Protein AF-A0A7I7MFL1-F1 (afdb_monomer)

pLDDT: mean 90.13, std 14.28, range [38.16, 98.69]

Radius of gyration: 18.2 Å; Cα contacts (8 Å, |Δi|>4): 97; chains: 1; bounding box: 45×28×50 Å

Structure (mmCIF, N/CA/C/O backbone):
data_AF-A0A7I7MFL1-F1
#
_entry.id   AF-A0A7I7MFL1-F1
#
loop_
_atom_site.group_PDB
_atom_site.id
_atom_site.type_symbol
_atom_site.label_atom_id
_atom_site.label_alt_id
_atom_site.label_comp_id
_atom_site.label_asym_id
_atom_site.label_entity_id
_atom_site.label_seq_id
_atom_site.pdbx_PDB_ins_code
_atom_site.Cartn_x
_atom_site.Cartn_y
_atom_site.Cartn_z
_atom_site.occupancy
_atom_site.B_iso_or_equiv
_atom_site.auth_seq_id
_atom_site.auth_comp_id
_atom_site.auth_asym_id
_atom_site.auth_atom_id
_atom_site.pdbx_PDB_model_num
ATOM 1 N N . MET A 1 1 ? 9.403 -17.561 -5.491 1.00 47.12 1 MET A N 1
ATOM 2 C CA . MET A 1 1 ? 10.145 -17.547 -6.767 1.00 47.12 1 MET A CA 1
ATOM 3 C C . MET A 1 1 ? 10.428 -16.087 -7.122 1.00 47.12 1 MET A C 1
ATOM 5 O O . MET A 1 1 ? 9.640 -15.478 -7.824 1.00 47.12 1 MET A O 1
ATOM 9 N N . PHE A 1 2 ? 11.471 -15.496 -6.529 1.00 55.12 2 PHE A N 1
ATOM 10 C CA . PHE A 1 2 ? 11.882 -14.095 -6.756 1.00 55.12 2 PHE A CA 1
ATOM 11 C C . PHE A 1 2 ? 13.395 -13.953 -7.004 1.00 55.12 2 PHE A C 1
ATOM 13 O O . PHE A 1 2 ? 13.851 -12.857 -7.307 1.00 55.12 2 PHE A O 1
ATOM 20 N N . GLU A 1 3 ? 14.175 -15.032 -6.879 1.00 51.44 3 GLU A N 1
ATOM 21 C CA . GLU A 1 3 ? 15.631 -14.917 -6.707 1.00 51.44 3 GLU A CA 1
ATOM 22 C C . GLU A 1 3 ? 16.417 -14.567 -7.977 1.00 51.44 3 GLU A C 1
ATOM 24 O O . GLU A 1 3 ? 17.525 -14.072 -7.856 1.00 51.44 3 GLU A O 1
ATOM 29 N N . HIS A 1 4 ? 15.838 -14.702 -9.176 1.00 57.84 4 HIS A N 1
ATOM 30 C CA . HIS A 1 4 ? 16.551 -14.425 -10.437 1.00 57.84 4 HIS A CA 1
ATOM 31 C C . HIS A 1 4 ? 15.950 -13.291 -11.282 1.00 57.84 4 HIS A C 1
ATOM 33 O O . HIS A 1 4 ? 16.277 -13.142 -12.455 1.00 57.84 4 HIS A O 1
ATOM 39 N N . THR A 1 5 ? 15.053 -12.465 -10.735 1.00 61.09 5 THR A N 1
ATOM 40 C CA . THR A 1 5 ? 14.344 -11.457 -11.552 1.00 61.09 5 THR A CA 1
ATOM 41 C C . THR A 1 5 ? 15.224 -10.259 -11.951 1.00 61.09 5 THR A C 1
ATOM 43 O O . THR A 1 5 ? 14.869 -9.528 -12.878 1.00 61.09 5 THR A O 1
ATOM 46 N N . PHE A 1 6 ? 16.368 -10.051 -11.288 1.00 68.00 6 PHE A N 1
ATOM 47 C CA . PHE A 1 6 ? 17.135 -8.798 -11.366 1.00 68.00 6 PHE A CA 1
ATOM 48 C C . PHE A 1 6 ? 18.641 -8.966 -11.613 1.00 68.00 6 PHE A C 1
ATOM 50 O O . PHE A 1 6 ? 19.390 -8.022 -11.379 1.00 68.00 6 PHE A O 1
ATOM 57 N N . GLU A 1 7 ? 19.104 -10.126 -12.079 1.00 78.50 7 GLU A N 1
ATOM 58 C CA . GLU A 1 7 ? 20.488 -10.235 -12.556 1.00 78.50 7 GLU A CA 1
ATOM 59 C C . GLU A 1 7 ? 20.662 -9.370 -13.815 1.00 78.50 7 GLU A C 1
ATOM 61 O O . GLU A 1 7 ? 19.886 -9.480 -14.767 1.00 78.50 7 GLU A O 1
ATOM 66 N N . ILE A 1 8 ? 21.646 -8.467 -13.788 1.00 84.75 8 ILE A N 1
ATOM 67 C CA . ILE A 1 8 ? 22.005 -7.591 -14.907 1.00 84.75 8 ILE A CA 1
ATOM 68 C C . ILE A 1 8 ? 23.458 -7.897 -15.265 1.00 84.75 8 ILE A C 1
ATOM 70 O O . ILE A 1 8 ? 24.356 -7.653 -14.458 1.00 84.75 8 ILE A O 1
ATOM 74 N N . ASP A 1 9 ? 23.679 -8.445 -16.458 1.00 82.88 9 ASP A N 1
ATOM 75 C CA . ASP A 1 9 ? 25.019 -8.681 -16.999 1.00 82.88 9 ASP A CA 1
ATOM 76 C C . ASP A 1 9 ? 25.632 -7.355 -17.481 1.00 82.88 9 ASP A C 1
ATOM 78 O O . ASP A 1 9 ? 24.943 -6.512 -18.050 1.00 82.88 9 ASP A O 1
ATOM 82 N N . ALA A 1 10 ? 26.935 -7.163 -17.285 1.00 81.81 10 ALA A N 1
ATOM 83 C CA . ALA A 1 10 ? 27.664 -6.011 -17.804 1.00 81.81 10 ALA A CA 1
ATOM 84 C C . ALA A 1 10 ? 27.748 -5.991 -19.343 1.00 81.81 10 ALA A C 1
ATOM 86 O O . ALA A 1 10 ? 28.107 -4.962 -19.914 1.00 81.81 10 ALA A O 1
ATOM 87 N N . THR A 1 11 ? 27.433 -7.101 -20.022 1.00 89.06 11 THR A N 1
ATOM 88 C CA . THR A 1 11 ? 27.430 -7.179 -21.490 1.00 89.06 11 THR A CA 1
ATOM 89 C C . THR A 1 11 ? 26.094 -6.810 -22.139 1.00 89.06 11 THR A C 1
ATOM 91 O O . THR A 1 11 ? 26.020 -6.813 -23.369 1.00 89.06 11 THR A O 1
ATOM 94 N N . VAL A 1 12 ? 25.033 -6.533 -21.368 1.00 89.62 12 VAL A N 1
ATOM 95 C CA . VAL A 1 12 ? 23.727 -6.171 -21.945 1.00 89.62 12 VAL A CA 1
ATOM 96 C C . VAL A 1 12 ? 23.768 -4.790 -22.604 1.00 89.62 12 VAL A C 1
ATOM 98 O O . VAL A 1 12 ? 24.472 -3.877 -22.170 1.00 89.62 12 VAL A O 1
ATOM 101 N N . SER A 1 13 ? 22.994 -4.628 -23.670 1.00 92.19 13 SER A N 1
ATOM 102 C CA . SER A 1 13 ? 22.884 -3.377 -24.416 1.00 92.19 13 SER A CA 1
ATOM 103 C C . SER A 1 13 ? 22.099 -2.299 -23.658 1.00 92.19 13 SER A C 1
ATOM 105 O O . SER A 1 13 ? 21.306 -2.578 -22.758 1.00 92.19 13 SER A O 1
ATOM 107 N N . GLU A 1 14 ? 22.251 -1.039 -24.075 1.00 93.50 14 GLU A N 1
ATOM 108 C CA . GLU A 1 14 ? 21.475 0.085 -23.531 1.00 93.50 14 GLU A CA 1
ATOM 109 C C . GLU A 1 14 ? 19.955 -0.118 -23.680 1.00 93.50 14 GLU A C 1
ATOM 111 O O . GLU A 1 14 ? 19.187 0.201 -22.769 1.00 93.50 14 GLU A O 1
ATOM 116 N N . ALA A 1 15 ? 19.514 -0.701 -24.801 1.00 90.44 15 ALA A N 1
ATOM 117 C CA . ALA A 1 15 ? 18.107 -1.021 -25.032 1.00 90.44 15 ALA A CA 1
ATOM 118 C C . ALA A 1 15 ? 17.587 -2.051 -24.015 1.00 90.44 15 ALA A C 1
ATOM 120 O O . ALA A 1 15 ? 16.518 -1.863 -23.435 1.00 90.44 15 ALA A O 1
ATOM 121 N N . GLU A 1 16 ? 18.371 -3.090 -23.730 1.00 88.94 16 GLU A N 1
ATOM 122 C CA . GLU A 1 16 ? 18.016 -4.098 -22.727 1.00 88.94 16 GLU A CA 1
ATOM 123 C C . GLU A 1 16 ? 17.996 -3.509 -21.308 1.00 88.94 16 GLU A C 1
ATOM 125 O O . GLU A 1 16 ? 17.083 -3.803 -20.533 1.00 88.94 16 GLU A O 1
ATOM 130 N N . LEU A 1 17 ? 18.933 -2.614 -20.964 1.00 90.50 17 LEU A N 1
ATOM 131 C CA . LEU A 1 17 ? 18.904 -1.893 -19.683 1.00 90.50 17 LEU A CA 1
ATOM 132 C C . LEU A 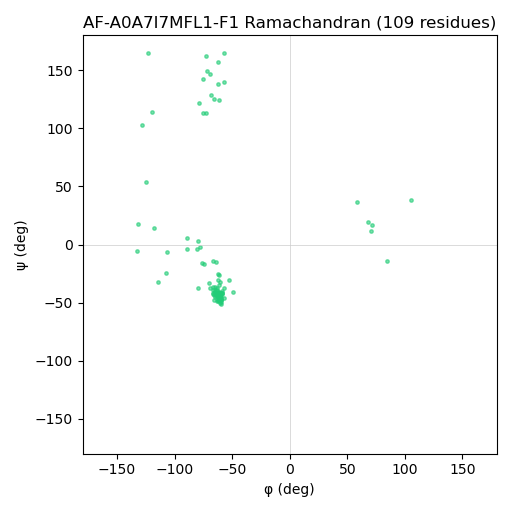1 17 ? 17.631 -1.053 -19.533 1.00 90.50 17 LEU A C 1
ATOM 134 O O . LEU A 1 17 ? 17.015 -1.045 -18.461 1.00 90.50 17 LEU A O 1
ATOM 138 N N . ARG A 1 18 ? 17.195 -0.376 -20.603 1.00 91.25 18 ARG A N 1
ATOM 139 C CA . ARG A 1 18 ? 15.935 0.379 -20.612 1.00 91.25 18 ARG A CA 1
ATOM 140 C C . ARG A 1 18 ? 14.734 -0.532 -20.353 1.00 91.25 18 ARG A C 1
ATOM 142 O O . ARG A 1 18 ? 13.862 -0.170 -19.559 1.00 91.25 18 ARG A O 1
ATOM 149 N N . ASP A 1 19 ? 14.701 -1.714 -20.960 1.00 88.19 19 ASP A N 1
ATOM 150 C CA . ASP A 1 19 ? 13.630 -2.691 -20.748 1.00 88.19 19 ASP A CA 1
ATOM 151 C C . ASP A 1 19 ? 13.604 -3.228 -19.311 1.00 88.19 19 ASP A C 1
ATOM 153 O O . ASP A 1 19 ? 12.524 -3.400 -18.728 1.00 88.19 19 ASP A O 1
ATOM 157 N N . VAL A 1 20 ? 14.776 -3.425 -18.698 1.00 89.62 20 VAL A N 1
ATOM 158 C CA . VAL A 1 20 ? 14.890 -3.785 -17.277 1.00 89.62 20 VAL A CA 1
ATOM 159 C C . VAL A 1 20 ? 14.305 -2.687 -16.390 1.00 89.62 20 VAL A C 1
ATOM 161 O O . VAL A 1 20 ? 13.482 -2.994 -15.524 1.00 89.62 20 VAL A O 1
ATOM 164 N N . VAL A 1 21 ? 14.655 -1.417 -16.622 1.00 90.69 21 VAL A N 1
ATOM 165 C CA . VAL A 1 21 ? 14.093 -0.281 -15.869 1.00 90.69 21 VAL A CA 1
ATOM 166 C C . VAL A 1 21 ? 12.575 -0.224 -16.031 1.00 90.69 21 VAL A C 1
ATOM 168 O O . VAL A 1 21 ? 11.854 -0.173 -15.034 1.00 90.69 21 VAL A O 1
ATOM 171 N N . ALA A 1 22 ? 12.066 -0.324 -17.262 1.00 90.00 22 ALA A N 1
ATOM 172 C CA . ALA A 1 22 ? 10.630 -0.327 -17.520 1.00 90.00 22 ALA A CA 1
ATOM 173 C C . ALA A 1 22 ? 9.918 -1.477 -16.788 1.00 90.00 22 ALA A C 1
ATOM 175 O O . ALA A 1 22 ? 8.842 -1.284 -16.223 1.00 90.00 22 ALA A O 1
ATOM 176 N N . ARG A 1 23 ? 10.519 -2.674 -16.741 1.00 89.62 23 ARG A N 1
ATOM 177 C CA . ARG A 1 23 ? 9.988 -3.812 -15.976 1.00 89.62 23 ARG A CA 1
ATOM 178 C C . ARG A 1 23 ? 9.965 -3.538 -14.472 1.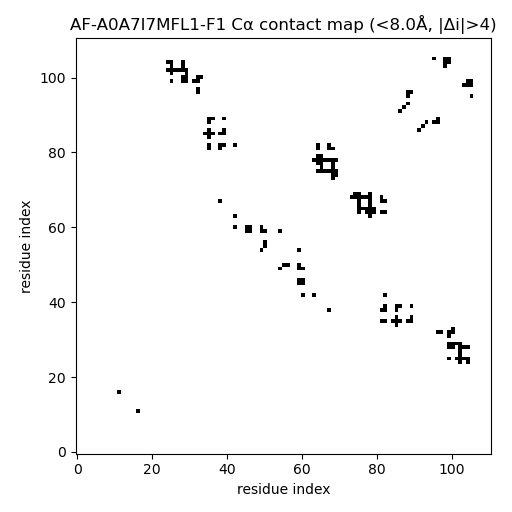00 89.62 23 ARG A C 1
ATOM 180 O O . ARG A 1 23 ? 8.964 -3.855 -13.831 1.00 89.62 23 ARG A O 1
ATOM 187 N N . CYS A 1 24 ? 11.018 -2.942 -13.915 1.00 90.94 24 CYS A N 1
ATOM 188 C CA . CYS A 1 24 ? 11.053 -2.537 -12.509 1.00 90.94 24 CYS A CA 1
ATOM 189 C C . CYS A 1 24 ? 9.931 -1.546 -12.177 1.00 90.94 24 CYS A C 1
ATOM 191 O O . CYS A 1 24 ? 9.268 -1.707 -11.155 1.00 90.94 24 CYS A O 1
ATOM 193 N N . GLU A 1 25 ? 9.662 -0.575 -13.048 1.00 93.88 25 GLU A N 1
ATOM 194 C CA . GLU A 1 25 ? 8.570 0.384 -12.845 1.00 93.88 25 GLU A CA 1
ATOM 195 C C . GLU A 1 25 ? 7.185 -0.281 -12.871 1.00 93.88 25 GLU A C 1
ATOM 197 O O . GLU A 1 25 ? 6.356 -0.014 -11.998 1.00 93.88 25 GLU A O 1
ATOM 202 N N . ARG A 1 26 ? 6.948 -1.240 -13.778 1.00 92.69 26 ARG A N 1
ATOM 203 C CA . ARG A 1 26 ? 5.706 -2.039 -13.759 1.00 92.69 26 ARG A CA 1
ATOM 204 C C . ARG A 1 26 ? 5.551 -2.819 -12.453 1.00 92.69 26 ARG A C 1
ATOM 206 O O . ARG A 1 26 ? 4.470 -2.846 -11.871 1.00 92.69 26 ARG A O 1
ATOM 213 N N . LEU A 1 27 ? 6.634 -3.428 -11.963 1.00 93.12 27 LEU A N 1
ATOM 214 C CA . LEU A 1 27 ? 6.624 -4.156 -10.692 1.00 93.12 27 LEU A CA 1
ATOM 215 C C . LEU A 1 27 ? 6.362 -3.229 -9.499 1.00 93.12 27 LEU A C 1
ATOM 217 O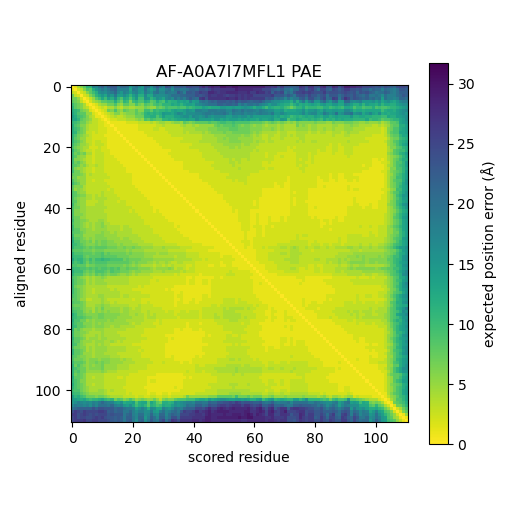 O . LEU A 1 27 ? 5.606 -3.604 -8.603 1.00 93.12 27 LEU A O 1
ATOM 221 N N . LYS A 1 28 ? 6.925 -2.014 -9.497 1.00 92.94 28 LYS A N 1
ATOM 222 C CA . LYS A 1 28 ? 6.627 -0.993 -8.482 1.00 92.94 28 LYS A CA 1
ATOM 223 C C . LYS A 1 28 ? 5.147 -0.617 -8.488 1.00 92.94 28 LYS A C 1
ATOM 225 O O . LYS A 1 28 ? 4.544 -0.578 -7.418 1.00 92.94 28 LYS A O 1
ATOM 230 N N . ALA A 1 29 ? 4.554 -0.392 -9.662 1.00 94.62 29 ALA A N 1
ATOM 231 C CA . ALA A 1 29 ? 3.132 -0.075 -9.788 1.00 94.62 29 ALA A CA 1
ATOM 232 C C . ALA A 1 29 ? 2.244 -1.198 -9.221 1.00 94.62 29 ALA A C 1
ATOM 234 O O . ALA A 1 29 ? 1.384 -0.946 -8.372 1.00 94.62 29 ALA A O 1
ATOM 235 N N . ILE A 1 30 ? 2.524 -2.451 -9.593 1.00 96.00 30 ILE A N 1
ATOM 236 C CA . ILE A 1 30 ? 1.793 -3.626 -9.095 1.00 96.00 30 ILE A CA 1
ATOM 237 C C . ILE A 1 30 ? 1.936 -3.756 -7.572 1.00 96.00 30 ILE A C 1
ATOM 239 O O . ILE A 1 30 ? 0.948 -3.974 -6.864 1.00 96.00 30 ILE A O 1
ATOM 243 N N . ALA A 1 31 ? 3.153 -3.591 -7.048 1.00 95.69 31 ALA A N 1
ATOM 244 C CA . ALA A 1 31 ? 3.416 -3.635 -5.614 1.00 95.69 31 ALA A CA 1
ATOM 245 C C . ALA A 1 31 ? 2.678 -2.514 -4.862 1.00 95.69 31 ALA A C 1
ATOM 247 O O . ALA A 1 31 ? 2.075 -2.777 -3.820 1.00 95.69 31 ALA A O 1
ATOM 248 N N . ALA A 1 32 ? 2.653 -1.293 -5.403 1.00 95.62 32 ALA A N 1
ATOM 249 C CA . ALA A 1 32 ? 1.913 -0.173 -4.830 1.00 95.62 32 ALA A CA 1
ATOM 250 C C . ALA A 1 32 ? 0.399 -0.449 -4.786 1.00 95.62 32 ALA A C 1
ATOM 252 O O . ALA A 1 32 ? -0.243 -0.194 -3.765 1.00 95.62 32 ALA A O 1
ATOM 253 N N . ALA A 1 33 ? -0.165 -1.042 -5.844 1.00 96.81 33 ALA A N 1
ATOM 254 C CA . ALA A 1 33 ? -1.568 -1.454 -5.880 1.00 96.81 33 ALA A CA 1
ATOM 255 C C . ALA A 1 33 ? -1.889 -2.493 -4.791 1.00 96.81 33 ALA A C 1
ATOM 257 O O . ALA A 1 33 ? -2.870 -2.364 -4.053 1.00 96.81 3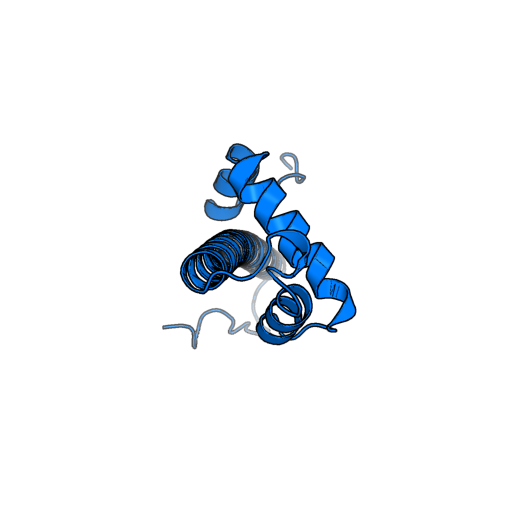3 ALA A O 1
ATOM 258 N N . ALA A 1 34 ? -1.031 -3.508 -4.648 1.00 97.81 34 ALA A N 1
ATOM 259 C CA . ALA A 1 34 ? -1.176 -4.528 -3.615 1.00 97.81 34 ALA A CA 1
ATOM 260 C C . ALA A 1 34 ? -1.078 -3.929 -2.200 1.00 97.81 34 ALA A C 1
ATOM 262 O O . ALA A 1 34 ? -1.904 -4.246 -1.341 1.00 97.81 34 ALA A O 1
ATOM 263 N N . GLN A 1 35 ? -0.124 -3.020 -1.969 1.00 98.19 35 GLN A N 1
ATOM 264 C CA . GLN A 1 35 ? 0.021 -2.295 -0.704 1.00 98.19 35 GLN A CA 1
ATOM 265 C C . GLN A 1 35 ? -1.222 -1.460 -0.377 1.00 98.19 35 GLN A C 1
ATOM 267 O O . GLN A 1 35 ? -1.681 -1.486 0.766 1.00 98.19 35 GLN A O 1
ATOM 272 N N . ALA A 1 36 ? -1.798 -0.761 -1.360 1.00 98.31 36 ALA A N 1
ATOM 273 C CA . ALA A 1 36 ? -3.031 0.004 -1.187 1.00 98.31 36 ALA A CA 1
ATOM 274 C C . ALA A 1 36 ? -4.202 -0.894 -0.753 1.00 98.31 36 ALA A C 1
ATOM 276 O O . ALA A 1 36 ? -4.822 -0.640 0.282 1.00 98.31 36 ALA A O 1
ATOM 277 N N . ARG A 1 37 ? -4.454 -2.003 -1.467 1.00 98.38 37 ARG A N 1
ATOM 278 C CA . ARG A 1 37 ? -5.515 -2.961 -1.101 1.00 98.38 37 ARG A CA 1
ATOM 279 C C . ARG A 1 37 ? -5.315 -3.555 0.289 1.00 98.38 37 ARG A C 1
ATOM 281 O O . ARG A 1 37 ? -6.254 -3.585 1.084 1.00 98.38 37 ARG A O 1
ATOM 288 N N . ALA A 1 38 ? -4.100 -4.008 0.595 1.00 98.62 38 ALA A N 1
ATOM 289 C CA . ALA A 1 38 ? -3.781 -4.587 1.896 1.00 98.62 38 ALA A CA 1
ATOM 290 C C . ALA A 1 38 ? -3.987 -3.573 3.033 1.00 98.62 38 ALA A C 1
ATOM 292 O O . ALA A 1 38 ? -4.557 -3.914 4.068 1.00 98.62 38 ALA A O 1
ATOM 293 N N . THR A 1 39 ? -3.583 -2.320 2.817 1.00 98.69 39 THR A N 1
ATOM 294 C CA . THR A 1 39 ? -3.719 -1.234 3.794 1.00 98.69 39 THR A CA 1
ATOM 295 C C . THR A 1 39 ? -5.186 -0.888 4.056 1.00 98.69 39 THR A C 1
ATOM 297 O O . THR A 1 39 ? -5.599 -0.834 5.216 1.00 98.69 39 THR A O 1
ATOM 300 N N . ALA A 1 40 ? -5.996 -0.722 3.005 1.00 98.44 40 ALA A N 1
ATOM 301 C CA . ALA A 1 40 ? -7.430 -0.453 3.138 1.00 98.44 40 ALA A CA 1
ATOM 302 C C . ALA A 1 40 ? -8.157 -1.607 3.852 1.00 98.44 40 ALA A C 1
ATOM 304 O O . ALA A 1 40 ? -8.943 -1.385 4.777 1.00 98.44 40 ALA A O 1
ATOM 305 N N . LEU A 1 41 ? -7.837 -2.858 3.495 1.00 98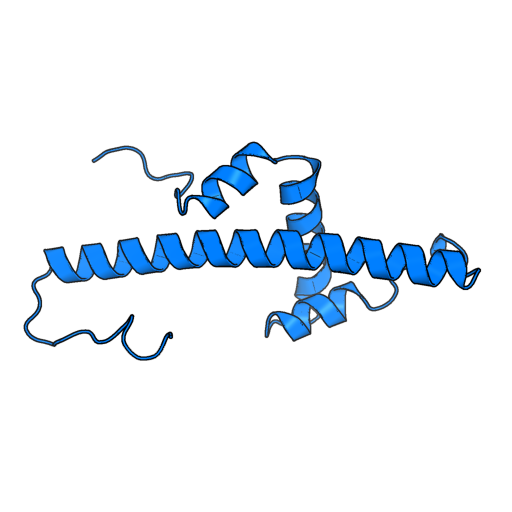.56 41 LEU A N 1
ATOM 306 C CA . LEU A 1 41 ? -8.403 -4.036 4.153 1.00 98.56 41 LEU A CA 1
ATOM 307 C C . LEU A 1 41 ? -7.996 -4.122 5.630 1.00 98.56 41 LEU A C 1
ATOM 309 O O . LEU A 1 41 ? -8.831 -4.433 6.482 1.00 98.56 41 LEU A O 1
ATOM 313 N N . TRP A 1 42 ? -6.733 -3.842 5.956 1.00 98.50 42 TRP A N 1
ATOM 314 C CA . TRP A 1 42 ? -6.266 -3.816 7.341 1.00 98.50 42 TRP A CA 1
ATOM 315 C C . TRP A 1 42 ? -7.007 -2.749 8.153 1.00 98.50 42 TRP A C 1
ATOM 317 O O . TRP A 1 42 ? -7.512 -3.051 9.238 1.00 98.50 42 TRP A O 1
ATOM 327 N N . ALA A 1 43 ? -7.168 -1.543 7.607 1.00 98.25 43 ALA A N 1
ATOM 328 C CA . ALA A 1 43 ? -7.924 -0.478 8.254 1.00 98.25 43 ALA A CA 1
ATOM 329 C C . ALA A 1 43 ? -9.391 -0.857 8.493 1.00 98.25 43 ALA A C 1
ATOM 331 O O . ALA A 1 43 ? -9.902 -0.669 9.602 1.00 98.25 43 ALA A O 1
ATOM 332 N N . ALA A 1 44 ? -10.047 -1.472 7.505 1.00 97.88 44 ALA A N 1
ATOM 333 C CA . ALA A 1 44 ? -11.410 -1.975 7.647 1.00 97.88 44 ALA A CA 1
ATOM 334 C C . ALA A 1 44 ? -11.517 -3.043 8.750 1.00 97.88 44 ALA A C 1
ATOM 336 O O . ALA A 1 44 ? -12.400 -2.960 9.608 1.00 97.88 44 ALA A O 1
ATOM 337 N N . LYS A 1 45 ? -10.582 -4.004 8.789 1.00 98.44 45 LYS A N 1
ATOM 338 C CA . LYS A 1 45 ? -10.538 -5.047 9.828 1.00 98.44 45 LYS A CA 1
ATOM 339 C C . LYS A 1 45 ? -10.301 -4.474 11.223 1.00 98.44 45 LYS A C 1
ATOM 341 O O . LYS A 1 45 ? -10.993 -4.876 12.156 1.00 98.44 45 LYS A O 1
ATOM 346 N N . ARG A 1 46 ? -9.368 -3.525 11.376 1.00 98.19 46 ARG A N 1
ATOM 347 C CA . ARG A 1 46 ? -9.117 -2.841 12.658 1.00 98.19 46 ARG A CA 1
ATOM 348 C C . ARG A 1 46 ? -10.382 -2.131 13.127 1.00 98.19 46 ARG A C 1
ATOM 350 O O . ARG A 1 46 ? -10.814 -2.357 14.251 1.00 98.19 46 ARG A O 1
ATOM 357 N N . ARG A 1 47 ? -11.023 -1.357 12.249 1.00 97.62 47 ARG A N 1
ATOM 358 C CA . ARG A 1 47 ? -12.251 -0.628 12.584 1.00 97.62 47 ARG A CA 1
ATOM 359 C C . ARG A 1 47 ? -13.391 -1.559 12.996 1.00 97.62 47 ARG A C 1
ATOM 361 O O . ARG A 1 47 ? -14.088 -1.243 13.955 1.00 97.62 47 ARG A O 1
ATOM 368 N N . ALA A 1 48 ? -13.569 -2.686 12.304 1.00 98.06 48 ALA A N 1
ATOM 369 C CA . ALA A 1 48 ? -14.583 -3.684 12.644 1.00 98.06 48 ALA A CA 1
ATOM 370 C C . ALA A 1 48 ? -14.301 -4.366 13.994 1.00 98.06 48 ALA A C 1
ATOM 372 O O . ALA A 1 48 ? -15.206 -4.510 14.810 1.00 98.06 48 ALA A O 1
ATOM 373 N N . ALA A 1 49 ? -13.044 -4.733 14.264 1.00 98.25 49 ALA A N 1
ATOM 374 C CA . ALA A 1 49 ? -12.655 -5.340 15.536 1.00 98.25 49 ALA A CA 1
ATOM 375 C C . ALA A 1 49 ? -12.854 -4.381 16.723 1.00 98.25 49 ALA A C 1
ATOM 377 O O . ALA A 1 49 ? -13.366 -4.773 17.767 1.00 98.25 49 ALA A O 1
ATOM 378 N N . GLU A 1 50 ? -12.489 -3.110 16.560 1.00 98.38 50 GLU A N 1
ATOM 379 C CA . GLU A 1 50 ? -12.670 -2.091 17.596 1.00 98.38 50 GLU A CA 1
ATOM 380 C C . GLU A 1 50 ? -14.150 -1.738 17.814 1.00 98.38 50 GLU A C 1
ATOM 382 O O . GLU A 1 50 ? -14.552 -1.449 18.940 1.00 98.38 50 GLU A O 1
ATOM 387 N N . ASP A 1 51 ? -14.971 -1.782 16.760 1.00 98.25 51 ASP A N 1
ATOM 388 C CA . ASP A 1 51 ? -16.427 -1.650 16.865 1.00 98.25 51 ASP A CA 1
ATOM 389 C C . ASP A 1 51 ? -17.042 -2.798 17.667 1.00 98.25 51 ASP A C 1
ATOM 391 O O . ASP A 1 51 ? -17.757 -2.548 18.635 1.00 98.25 51 ASP A O 1
ATOM 395 N N . ALA A 1 52 ? -16.674 -4.040 17.341 1.00 98.31 52 ALA A N 1
ATOM 396 C CA . ALA A 1 52 ? -17.106 -5.228 18.074 1.00 98.31 52 ALA A CA 1
ATOM 397 C C . ALA A 1 52 ? -16.657 -5.213 19.547 1.00 98.31 52 ALA A C 1
ATOM 399 O O . ALA A 1 52 ? -17.369 -5.700 20.421 1.00 98.31 52 ALA A O 1
ATOM 400 N N . ALA A 1 53 ? -15.503 -4.608 19.838 1.00 97.94 53 ALA A N 1
ATOM 401 C CA . ALA A 1 53 ? -15.002 -4.405 21.196 1.00 97.94 53 ALA A CA 1
ATOM 402 C C . ALA A 1 53 ? -15.652 -3.212 21.933 1.00 97.94 53 ALA A C 1
ATOM 404 O O . ALA A 1 53 ? -15.249 -2.888 23.050 1.00 97.94 53 ALA A O 1
ATOM 405 N N . GLY A 1 54 ? -16.621 -2.518 21.324 1.00 98.00 54 GLY A N 1
ATOM 406 C CA . GLY A 1 54 ? -17.315 -1.380 21.934 1.00 98.00 54 GLY A CA 1
ATOM 407 C C . GLY A 1 54 ? -16.461 -0.114 22.062 1.00 98.00 54 GLY A C 1
ATOM 408 O O . GLY A 1 54 ? -16.807 0.802 22.811 1.00 98.00 54 GLY A O 1
ATOM 409 N N . ILE A 1 55 ? -15.339 -0.019 21.340 1.00 98.06 55 ILE A N 1
ATOM 410 C CA . ILE A 1 55 ? -14.480 1.167 21.377 1.00 98.06 55 ILE A CA 1
ATOM 411 C C . ILE A 1 55 ? -15.237 2.334 20.726 1.00 98.06 55 ILE A C 1
ATOM 413 O O . ILE A 1 55 ? -15.713 2.195 19.595 1.00 98.06 55 ILE A O 1
ATOM 417 N N . PRO A 1 56 ? -15.340 3.510 21.378 1.00 97.25 56 PRO A N 1
ATOM 418 C CA . PRO A 1 56 ? -16.014 4.669 20.797 1.00 97.25 56 PRO A CA 1
ATOM 419 C C . PRO A 1 56 ? -15.403 5.069 19.454 1.00 97.25 56 PRO A C 1
ATOM 421 O O . PRO A 1 56 ? -14.180 5.119 19.340 1.00 97.25 56 PRO A O 1
ATOM 424 N N . ALA A 1 57 ? -16.231 5.448 18.474 1.00 94.06 57 ALA A N 1
ATOM 425 C CA . ALA A 1 57 ? -15.784 5.786 17.116 1.00 94.06 57 ALA A CA 1
ATOM 426 C C . ALA A 1 57 ? -14.598 6.772 17.082 1.00 94.06 57 ALA A C 1
ATOM 428 O O . 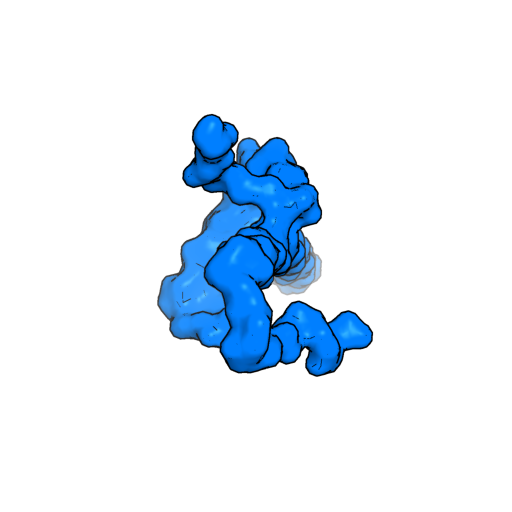ALA A 1 57 ? -13.637 6.550 16.354 1.00 94.06 57 ALA A O 1
ATOM 429 N N . ARG A 1 58 ? -14.604 7.797 17.950 1.00 94.81 58 ARG A N 1
ATOM 430 C CA . ARG A 1 58 ? -13.521 8.796 18.081 1.00 94.81 58 ARG A CA 1
ATOM 431 C C . ARG A 1 58 ? -12.161 8.245 18.543 1.00 94.81 58 ARG A C 1
ATOM 433 O O . ARG A 1 58 ? -11.177 8.972 18.509 1.00 94.81 58 ARG A O 1
ATOM 440 N N . LYS A 1 59 ? -12.113 7.018 19.071 1.00 94.62 59 LYS A N 1
ATOM 441 C CA . LYS A 1 59 ? -10.896 6.356 19.575 1.00 94.62 59 LYS A CA 1
ATOM 442 C C . LYS A 1 59 ? -10.392 5.242 18.649 1.00 94.62 59 LYS A C 1
ATOM 444 O O . LYS A 1 59 ? -9.336 4.682 18.929 1.00 94.62 59 LYS A O 1
ATOM 449 N N . ARG A 1 60 ? -11.140 4.910 17.593 1.00 95.62 60 ARG A N 1
ATOM 450 C CA . ARG A 1 60 ? -10.811 3.828 16.657 1.00 95.62 60 ARG A CA 1
ATOM 451 C C . ARG A 1 60 ? -9.629 4.195 15.767 1.00 95.62 60 ARG A C 1
ATOM 453 O O . ARG A 1 60 ? -9.428 5.365 15.454 1.00 95.62 60 ARG A O 1
ATOM 460 N N . GLY A 1 61 ? -8.851 3.194 15.369 1.00 93.69 61 GLY A N 1
ATOM 461 C CA . GLY A 1 61 ? -7.709 3.331 14.469 1.00 93.69 61 GLY A CA 1
ATOM 462 C C . GLY A 1 61 ? -6.507 4.043 15.088 1.00 93.69 61 GLY A C 1
ATOM 463 O O . GLY A 1 61 ? -5.572 4.400 14.370 1.00 93.69 61 GLY A O 1
ATOM 464 N N . ARG A 1 62 ? -6.492 4.267 16.409 1.00 94.81 62 ARG A N 1
ATOM 465 C CA . ARG A 1 62 ? -5.370 4.935 17.076 1.00 94.81 62 ARG A CA 1
ATOM 466 C C . ARG A 1 62 ? -4.094 4.106 16.899 1.00 94.81 62 ARG A C 1
ATOM 468 O O . ARG A 1 62 ? -4.065 2.938 17.261 1.00 94.81 62 ARG A O 1
ATOM 475 N N . GLY A 1 63 ? -3.046 4.728 16.359 1.00 96.44 63 GLY A N 1
ATOM 476 C CA . GLY A 1 63 ? -1.747 4.086 16.111 1.00 96.44 63 GLY A CA 1
ATOM 477 C C . GLY A 1 63 ? -1.649 3.311 14.793 1.00 96.44 63 GLY A C 1
ATOM 478 O O . GLY A 1 63 ? -0.538 3.068 14.331 1.00 96.44 63 GLY A O 1
ATOM 479 N N . LE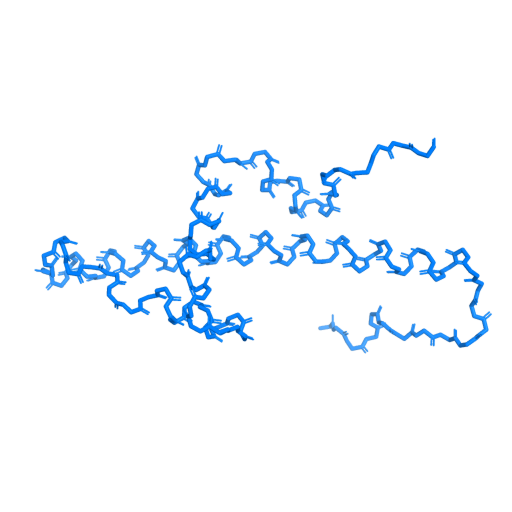U A 1 64 ? -2.776 3.021 14.131 1.00 97.88 64 LEU A N 1
ATOM 480 C CA . LEU A 1 64 ? -2.799 2.212 12.911 1.00 97.88 64 LEU A CA 1
ATOM 481 C C . LEU A 1 64 ? -1.946 2.817 11.786 1.00 97.88 64 LEU A C 1
ATOM 483 O O . LEU A 1 64 ? -1.226 2.094 11.110 1.00 97.88 64 LEU A O 1
ATOM 487 N N . ALA A 1 65 ? -1.994 4.138 11.597 1.00 97.25 65 ALA A N 1
ATOM 488 C CA . ALA A 1 65 ? -1.186 4.818 10.585 1.00 97.25 65 ALA A CA 1
ATOM 489 C C . ALA A 1 65 ? 0.319 4.550 10.780 1.00 97.25 65 ALA A C 1
ATOM 491 O O . ALA A 1 65 ? 1.015 4.190 9.832 1.00 97.25 65 ALA A O 1
ATOM 492 N N . SER A 1 66 ? 0.815 4.649 12.015 1.00 98.12 66 SER A N 1
ATOM 493 C CA . SER A 1 66 ? 2.215 4.356 12.333 1.00 98.12 66 SER A CA 1
ATOM 494 C C . SER A 1 66 ? 2.559 2.882 12.102 1.00 98.12 66 SER A C 1
ATOM 496 O O . SER A 1 66 ? 3.618 2.589 11.556 1.00 98.12 66 SER A O 1
ATOM 498 N N . GLU A 1 67 ? 1.663 1.957 12.469 1.00 98.44 67 GLU A N 1
ATOM 499 C CA . GLU A 1 67 ? 1.827 0.522 12.187 1.00 98.44 67 GLU A CA 1
ATOM 500 C C . GLU A 1 67 ? 1.936 0.256 10.671 1.00 98.44 67 GLU A C 1
ATOM 502 O O . GLU A 1 67 ? 2.803 -0.506 10.242 1.00 98.44 67 GLU A O 1
ATOM 507 N N . ILE A 1 68 ? 1.114 0.927 9.853 1.00 98.44 68 ILE A N 1
ATOM 508 C CA . ILE A 1 68 ? 1.154 0.842 8.384 1.00 98.44 68 ILE A CA 1
ATOM 509 C C . ILE A 1 68 ? 2.496 1.334 7.836 1.00 98.44 68 ILE A C 1
ATOM 511 O O . ILE A 1 68 ? 3.089 0.660 6.996 1.00 98.44 68 ILE A O 1
ATOM 515 N N . ALA A 1 69 ? 2.989 2.490 8.291 1.00 97.88 69 ALA A N 1
ATOM 516 C CA . ALA A 1 69 ? 4.283 3.011 7.844 1.00 97.88 69 ALA A CA 1
ATOM 517 C C . ALA A 1 69 ? 5.435 2.056 8.174 1.00 97.88 69 ALA A C 1
ATOM 519 O O . ALA A 1 69 ? 6.245 1.748 7.302 1.00 97.88 69 ALA A O 1
ATOM 520 N N . LEU A 1 70 ? 5.458 1.517 9.396 1.00 98.25 70 LEU A N 1
ATOM 521 C CA . LEU A 1 70 ? 6.476 0.552 9.812 1.00 98.25 70 LEU A CA 1
ATOM 522 C C . LEU A 1 70 ? 6.421 -0.736 8.980 1.00 98.25 70 LEU A C 1
ATOM 524 O O . LEU A 1 70 ? 7.461 -1.225 8.547 1.00 98.25 70 LEU A O 1
ATOM 528 N N . ALA A 1 71 ? 5.223 -1.252 8.685 1.00 97.81 71 ALA A N 1
ATOM 529 C CA . ALA A 1 71 ? 5.054 -2.413 7.807 1.00 97.81 71 ALA A CA 1
ATOM 530 C C . ALA A 1 71 ? 5.547 -2.153 6.370 1.00 97.81 71 ALA A C 1
ATOM 532 O O . ALA A 1 71 ? 5.923 -3.086 5.663 1.00 97.81 71 ALA A O 1
ATOM 533 N N . ARG A 1 72 ? 5.565 -0.886 5.940 1.00 96.88 72 ARG A N 1
ATOM 534 C CA . ARG A 1 72 ? 6.112 -0.440 4.652 1.00 96.88 72 ARG A CA 1
ATOM 535 C C . ARG A 1 72 ? 7.600 -0.082 4.705 1.00 96.88 72 ARG A C 1
ATOM 537 O O . ARG A 1 72 ? 8.122 0.374 3.692 1.00 96.88 72 ARG A O 1
ATOM 544 N N . LEU A 1 73 ? 8.270 -0.318 5.838 1.00 97.62 73 LEU A N 1
ATOM 545 C CA . LEU A 1 73 ? 9.671 0.043 6.081 1.00 97.62 73 LEU A CA 1
ATOM 546 C C . LEU A 1 73 ? 9.934 1.551 5.923 1.00 97.62 73 LEU A C 1
ATOM 548 O O . LEU A 1 73 ? 10.982 1.960 5.431 1.00 97.62 73 LEU A O 1
ATOM 552 N N . ASP A 1 74 ? 8.970 2.373 6.336 1.00 97.38 74 ASP A N 1
ATOM 553 C CA . ASP A 1 74 ? 9.002 3.827 6.199 1.00 97.38 74 ASP A CA 1
ATOM 554 C C . ASP A 1 74 ? 8.850 4.524 7.565 1.00 97.38 74 ASP A C 1
ATOM 556 O O . ASP A 1 74 ? 8.454 3.920 8.569 1.00 97.38 74 ASP A O 1
ATOM 560 N N . ALA A 1 75 ? 9.170 5.816 7.622 1.00 96.50 75 ALA A N 1
ATOM 561 C CA . ALA A 1 75 ? 9.069 6.613 8.835 1.00 96.50 75 ALA A CA 1
ATOM 562 C C . ALA A 1 75 ? 7.606 6.693 9.326 1.00 96.50 75 ALA A C 1
ATOM 564 O O . ALA A 1 75 ? 6.708 6.953 8.521 1.00 96.50 75 ALA A O 1
ATOM 565 N N . PRO A 1 76 ? 7.334 6.576 10.645 1.00 94.62 76 PRO A N 1
ATOM 566 C CA . PRO A 1 76 ? 5.969 6.578 11.188 1.00 94.62 76 PRO A CA 1
ATOM 56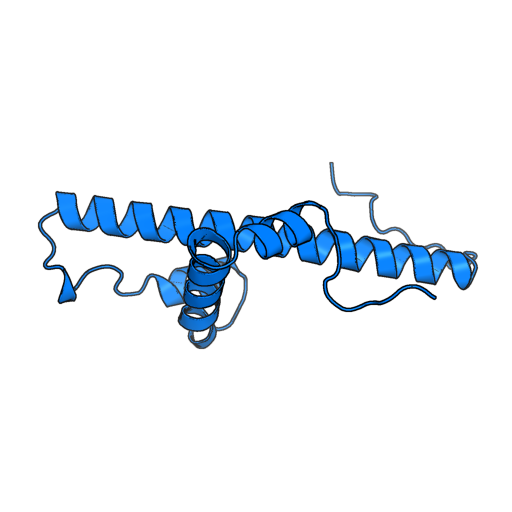7 C C . PRO A 1 76 ? 5.097 7.765 10.755 1.00 94.62 76 PRO A C 1
ATOM 569 O O . PRO A 1 76 ? 3.882 7.628 10.617 1.00 94.62 76 PRO A O 1
ATOM 572 N N . VAL A 1 77 ? 5.716 8.925 10.511 1.00 96.00 77 VAL A N 1
ATOM 573 C CA . VAL A 1 77 ? 5.041 10.148 10.049 1.00 96.00 77 VAL A CA 1
ATOM 574 C C . VAL A 1 77 ? 4.354 9.980 8.684 1.00 96.00 77 VAL A C 1
ATOM 576 O O . VAL A 1 77 ? 3.334 10.618 8.435 1.00 96.00 77 VAL A O 1
ATOM 579 N N . ASN A 1 78 ? 4.825 9.055 7.844 1.00 96.75 78 ASN A N 1
ATOM 580 C CA . ASN A 1 78 ? 4.267 8.790 6.514 1.00 96.75 78 ASN A CA 1
ATOM 581 C C . ASN A 1 78 ? 3.013 7.898 6.552 1.00 96.75 78 ASN A C 1
ATOM 583 O O . ASN A 1 78 ? 2.356 7.682 5.533 1.00 96.75 78 ASN A O 1
ATOM 587 N N . GLY A 1 79 ? 2.629 7.405 7.731 1.00 97.00 79 GLY A N 1
ATOM 588 C CA . GLY A 1 79 ? 1.514 6.478 7.906 1.00 97.00 79 GLY A CA 1
ATOM 589 C C . GLY A 1 79 ? 0.167 7.002 7.420 1.00 97.00 79 GLY A C 1
ATOM 590 O O . GLY A 1 79 ? -0.584 6.283 6.763 1.00 97.00 79 GLY A O 1
ATOM 591 N N . ASN A 1 80 ? -0.131 8.271 7.712 1.00 97.31 80 ASN A N 1
ATOM 592 C CA . ASN A 1 80 ? -1.381 8.898 7.279 1.00 97.31 80 ASN A CA 1
ATOM 593 C C . ASN A 1 80 ? -1.433 9.057 5.759 1.00 97.31 80 ASN A C 1
ATOM 595 O O . ASN A 1 80 ? -2.491 8.858 5.169 1.00 97.31 80 ASN A O 1
ATOM 599 N N . THR A 1 81 ? -0.297 9.351 5.124 1.00 98.00 81 THR A N 1
ATOM 600 C CA . THR A 1 81 ? -0.184 9.405 3.663 1.00 98.00 81 THR A CA 1
ATOM 601 C C . THR A 1 81 ? -0.477 8.038 3.056 1.00 98.00 81 THR A C 1
ATOM 603 O O . THR A 1 81 ? -1.302 7.931 2.154 1.00 98.00 81 THR A O 1
ATOM 606 N N . HIS A 1 82 ? 0.127 6.975 3.595 1.00 98.06 82 HIS A N 1
ATOM 607 C CA . HIS A 1 82 ? -0.092 5.609 3.111 1.00 98.06 82 HIS A CA 1
ATOM 608 C C . HIS A 1 82 ? -1.541 5.151 3.277 1.00 98.06 82 HIS A C 1
ATOM 610 O O . HIS A 1 82 ? -2.106 4.572 2.351 1.00 98.06 82 HIS A O 1
ATOM 616 N N . LEU A 1 83 ? -2.154 5.438 4.428 1.00 97.94 83 LEU A N 1
ATOM 617 C CA . LEU A 1 83 ? -3.557 5.123 4.692 1.00 97.94 83 LEU A CA 1
ATOM 618 C C . LEU A 1 83 ? -4.509 5.943 3.807 1.00 97.94 83 LEU A C 1
ATOM 620 O O . LEU A 1 83 ? -5.460 5.393 3.257 1.00 97.94 83 LEU A O 1
ATOM 624 N N . GLY A 1 84 ? -4.243 7.240 3.638 1.00 97.94 84 GLY A N 1
ATOM 625 C CA . GLY A 1 84 ? -5.018 8.120 2.764 1.00 97.94 84 GLY A CA 1
ATOM 626 C C . GLY A 1 84 ? -4.957 7.673 1.305 1.00 97.94 84 GLY A C 1
ATOM 627 O O . GLY A 1 84 ? -5.997 7.494 0.679 1.00 97.94 84 GLY A O 1
ATOM 628 N N . MET A 1 85 ? -3.755 7.392 0.793 1.00 97.56 85 MET A N 1
ATOM 629 C CA . MET A 1 85 ? -3.555 6.901 -0.573 1.00 97.56 85 MET A CA 1
ATOM 630 C C . MET A 1 85 ? -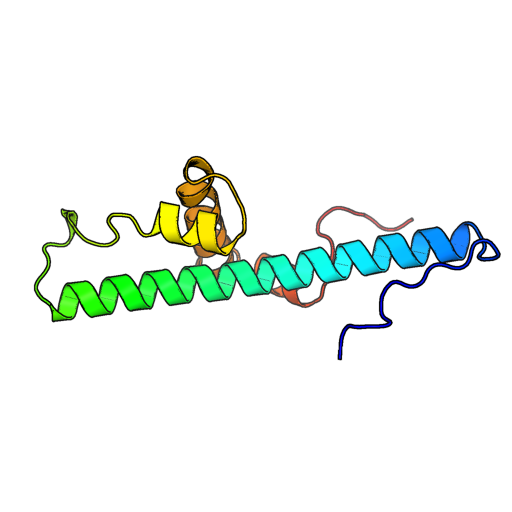4.247 5.554 -0.801 1.00 97.56 85 MET A C 1
ATOM 632 O O . MET A 1 85 ? -4.868 5.350 -1.840 1.00 97.56 85 MET A O 1
ATOM 636 N N . ALA A 1 86 ? -4.180 4.645 0.174 1.00 98.19 86 ALA A N 1
ATOM 637 C CA . ALA A 1 86 ? -4.879 3.368 0.108 1.00 98.19 86 ALA A CA 1
ATOM 638 C C . ALA A 1 86 ? -6.399 3.545 -0.007 1.00 98.19 86 ALA A C 1
ATOM 640 O O . ALA A 1 86 ? -7.021 2.933 -0.873 1.00 98.19 86 ALA A O 1
ATOM 641 N N . ASN A 1 87 ? -6.986 4.407 0.827 1.00 97.81 87 ASN A N 1
ATOM 642 C CA . ASN A 1 87 ? -8.421 4.679 0.786 1.00 97.81 87 ASN A CA 1
ATOM 643 C C . ASN A 1 87 ? -8.834 5.341 -0.534 1.00 97.81 87 ASN A C 1
ATOM 645 O O . ASN A 1 87 ? -9.797 4.888 -1.148 1.00 97.81 87 ASN A O 1
ATOM 649 N N . ALA A 1 88 ? -8.080 6.338 -1.005 1.00 97.81 88 ALA A N 1
ATOM 650 C CA . ALA A 1 88 ? -8.348 7.008 -2.275 1.00 97.81 88 ALA A CA 1
ATOM 651 C C . ALA A 1 88 ? -8.294 6.022 -3.453 1.00 97.81 88 ALA A C 1
ATOM 653 O O . ALA A 1 88 ? -9.244 5.918 -4.225 1.00 97.81 88 ALA A O 1
ATOM 654 N N . LEU A 1 89 ? -7.231 5.220 -3.564 1.00 96.94 89 LEU A N 1
ATOM 655 C CA . LEU A 1 89 ? -7.092 4.250 -4.655 1.00 96.94 89 LEU A CA 1
ATOM 656 C C . LEU A 1 89 ? -8.197 3.185 -4.648 1.00 96.94 89 LEU A C 1
ATOM 658 O O . LEU A 1 89 ? -8.707 2.825 -5.705 1.00 96.94 89 LEU A O 1
ATOM 662 N N . VAL A 1 90 ? -8.575 2.675 -3.475 1.00 97.81 90 VAL A N 1
ATOM 663 C CA . VAL A 1 90 ? -9.551 1.578 -3.369 1.00 97.81 90 VAL A CA 1
ATOM 664 C C . VAL A 1 90 ? -10.994 2.063 -3.500 1.00 97.81 90 VAL A C 1
ATOM 666 O O . VAL A 1 90 ? -11.815 1.355 -4.081 1.00 97.81 90 VAL A O 1
ATOM 669 N N . HIS A 1 91 ? -11.323 3.237 -2.960 1.00 97.06 91 HIS A N 1
ATOM 670 C CA . HIS A 1 91 ? -12.711 3.691 -2.846 1.00 97.06 91 HIS A CA 1
ATOM 671 C C . HIS A 1 91 ? -13.080 4.822 -3.807 1.00 97.06 91 HIS A C 1
ATOM 673 O O . HIS A 1 91 ? -14.253 4.953 -4.146 1.00 97.06 91 HIS A O 1
ATOM 679 N N . GLU A 1 92 ? -12.111 5.615 -4.259 1.00 97.38 92 GLU A N 1
ATOM 680 C CA . GLU A 1 92 ? -12.361 6.822 -5.059 1.00 97.38 92 GLU A CA 1
ATOM 681 C C . GLU A 1 92 ? -11.805 6.693 -6.483 1.00 97.38 92 GLU A C 1
ATOM 683 O O . GLU A 1 92 ? -12.396 7.209 -7.429 1.00 97.38 92 GLU A O 1
ATOM 688 N N . MET A 1 93 ? -10.701 5.962 -6.661 1.00 97.06 93 MET A N 1
ATOM 689 C CA . MET A 1 93 ? -9.978 5.851 -7.932 1.00 97.06 93 MET A CA 1
ATOM 690 C C . MET A 1 93 ? -9.796 4.388 -8.393 1.00 97.06 93 MET A C 1
ATOM 692 O O . MET A 1 93 ? -8.672 3.976 -8.699 1.00 97.06 93 MET A O 1
ATOM 696 N N . PRO A 1 94 ? -10.871 3.581 -8.505 1.00 94.00 94 PRO A N 1
ATOM 697 C CA . PRO A 1 94 ? -10.761 2.154 -8.823 1.00 94.00 94 PRO A CA 1
ATOM 698 C C . PRO A 1 94 ? -10.133 1.887 -10.199 1.00 94.00 94 PRO A C 1
ATOM 700 O O . PRO A 1 94 ? -9.433 0.893 -10.373 1.00 94.00 94 PRO A O 1
ATOM 703 N N . HIS A 1 95 ? -10.320 2.786 -11.172 1.00 94.94 95 HIS A N 1
ATOM 704 C CA . HIS A 1 95 ? -9.664 2.680 -12.480 1.00 94.94 95 HIS A CA 1
ATOM 705 C C . HIS A 1 95 ? -8.152 2.912 -12.398 1.00 94.94 95 HIS A C 1
ATOM 707 O O . HIS A 1 95 ? -7.391 2.214 -13.062 1.00 94.94 95 HIS A O 1
ATOM 713 N N . THR A 1 96 ? -7.702 3.845 -11.555 1.00 94.94 96 THR A N 1
ATOM 714 C CA . THR A 1 96 ? -6.272 4.054 -11.294 1.00 94.94 96 THR A CA 1
ATOM 715 C C . THR A 1 96 ? -5.679 2.853 -10.572 1.00 94.94 96 THR A C 1
ATOM 717 O O . THR A 1 96 ? -4.604 2.392 -10.940 1.00 94.94 96 THR A O 1
ATOM 720 N N . LEU A 1 97 ? -6.393 2.291 -9.592 1.00 95.69 97 LEU A N 1
ATOM 721 C CA . LEU A 1 97 ? -5.963 1.062 -8.933 1.00 95.69 97 LEU A CA 1
ATOM 722 C C . LEU A 1 97 ? -5.823 -0.098 -9.931 1.00 95.69 97 LEU A C 1
ATOM 724 O O . LEU A 1 97 ? -4.799 -0.777 -9.910 1.00 95.69 97 LEU A O 1
ATOM 728 N N . ALA A 1 98 ? -6.796 -0.279 -10.827 1.00 94.94 98 ALA A N 1
ATOM 729 C CA . ALA A 1 98 ? -6.747 -1.301 -11.874 1.00 94.94 98 ALA A CA 1
ATOM 730 C C . ALA A 1 98 ? -5.588 -1.078 -12.864 1.00 94.94 98 ALA A C 1
ATOM 732 O O . ALA A 1 98 ? -4.934 -2.032 -13.281 1.00 94.94 98 ALA A O 1
ATOM 733 N N . ALA A 1 99 ? -5.280 0.177 -13.209 1.00 93.31 99 ALA A N 1
ATOM 734 C CA . ALA A 1 99 ? -4.120 0.505 -14.036 1.00 93.31 99 ALA A CA 1
ATOM 735 C C . ALA A 1 99 ? -2.803 0.112 -13.343 1.00 93.31 99 ALA A C 1
ATOM 737 O O . ALA A 1 99 ? -1.957 -0.543 -13.953 1.00 93.31 99 ALA A O 1
ATOM 738 N N . LEU A 1 100 ? -2.661 0.423 -12.051 1.00 94.44 100 LEU A N 1
ATOM 739 C CA . LEU A 1 100 ? -1.496 0.020 -11.259 1.00 94.44 100 LEU A CA 1
ATOM 740 C C . LEU A 1 100 ? -1.382 -1.511 -11.142 1.00 94.44 100 LEU A C 1
ATOM 742 O O . LEU A 1 100 ? -0.284 -2.051 -11.251 1.00 94.44 100 LEU A O 1
ATOM 746 N N . GLU A 1 101 ? -2.501 -2.226 -10.974 1.00 95.12 101 GLU A N 1
ATOM 747 C CA . GLU A 1 101 ? -2.543 -3.701 -10.985 1.00 95.12 101 GLU A CA 1
ATOM 748 C C . GLU A 1 101 ? -2.085 -4.306 -12.310 1.00 95.12 101 GLU A C 1
ATOM 750 O O . GLU A 1 101 ? -1.450 -5.359 -12.314 1.00 95.12 101 GLU A O 1
ATOM 755 N N . ALA A 1 102 ? -2.385 -3.643 -13.425 1.00 93.19 102 ALA A N 1
ATOM 756 C CA . ALA A 1 102 ? -1.917 -4.042 -14.745 1.00 93.19 102 ALA A CA 1
ATOM 757 C C . ALA A 1 102 ? -0.446 -3.655 -15.000 1.00 93.19 102 ALA A C 1
ATOM 759 O O . ALA A 1 102 ? 0.095 -3.955 -16.064 1.00 93.19 102 ALA A O 1
ATOM 760 N N . GLY A 1 103 ? 0.212 -2.979 -14.049 1.00 87.88 103 GLY A N 1
ATOM 761 C CA . GLY A 1 103 ? 1.553 -2.428 -14.230 1.00 87.88 103 GLY A CA 1
ATOM 762 C C . GLY A 1 103 ? 1.590 -1.282 -15.241 1.00 87.88 103 GLY A C 1
ATOM 763 O O . GLY A 1 103 ? 2.651 -0.990 -15.786 1.00 87.88 103 GLY A O 1
ATOM 764 N N . VAL A 1 104 ? 0.452 -0.648 -15.531 1.00 82.12 104 VAL A N 1
ATOM 765 C CA . VAL A 1 104 ? 0.388 0.508 -16.424 1.00 82.12 104 VAL A CA 1
ATOM 766 C C . VAL A 1 104 ? 0.849 1.733 -15.649 1.00 82.12 104 VAL A C 1
ATOM 768 O O . VAL A 1 104 ? 0.275 2.094 -14.620 1.00 82.12 104 VAL A O 1
ATOM 771 N N . LEU A 1 105 ? 1.888 2.384 -16.162 1.00 65.50 105 LEU A N 1
ATOM 772 C CA . LEU A 1 105 ? 2.319 3.681 -15.667 1.00 65.50 105 LEU A CA 1
ATOM 773 C C . LEU A 1 105 ? 1.336 4.727 -16.187 1.00 65.50 105 LEU A C 1
ATOM 775 O O . LEU A 1 105 ? 1.239 4.969 -17.389 1.00 65.50 105 LEU A O 1
ATOM 779 N N . THR A 1 106 ? 0.574 5.332 -15.286 1.00 57.88 106 THR A N 1
ATOM 780 C CA . THR A 1 106 ? -0.146 6.559 -15.609 1.00 57.88 106 THR A CA 1
ATOM 781 C C . THR A 1 106 ? 0.889 7.677 -15.679 1.00 57.88 106 THR A C 1
ATOM 783 O O . THR A 1 106 ? 1.468 8.007 -14.648 1.00 57.88 106 THR A O 1
ATOM 786 N N . ASP A 1 107 ? 1.096 8.214 -16.883 1.00 54.94 107 ASP A N 1
ATOM 787 C CA . ASP A 1 107 ? 1.968 9.351 -17.246 1.00 54.94 107 ASP A CA 1
ATOM 788 C C . ASP A 1 107 ? 3.292 9.035 -17.971 1.00 54.94 107 ASP A C 1
ATOM 790 O O . ASP A 1 107 ? 4.308 9.700 -17.788 1.00 54.94 107 ASP A O 1
ATOM 794 N N . THR A 1 108 ? 3.278 8.058 -18.881 1.00 50.72 108 THR A N 1
ATOM 795 C CA . THR A 1 108 ? 4.163 8.102 -20.055 1.00 50.72 108 THR A CA 1
ATOM 796 C C . THR A 1 108 ? 3.335 7.890 -21.322 1.00 50.72 108 THR A C 1
ATOM 798 O O . THR A 1 108 ? 2.881 6.787 -21.623 1.00 50.72 108 THR A O 1
ATOM 801 N N . GLY A 1 109 ? 3.074 8.982 -22.048 1.00 38.47 109 GLY A N 1
ATOM 802 C CA . GLY A 1 109 ? 2.518 8.931 -23.404 1.00 38.47 109 GLY A CA 1
ATOM 803 C C . GLY A 1 109 ? 3.403 8.106 -24.357 1.00 38.47 109 GLY A C 1
ATOM 804 O O . GLY A 1 109 ? 4.547 7.795 -24.011 1.00 38.47 109 GLY A O 1
ATOM 805 N N . PRO A 1 110 ? 2.884 7.709 -25.536 1.00 38.16 110 PRO A N 1
ATOM 806 C CA . PRO A 1 110 ? 3.627 6.867 -26.474 1.00 38.16 110 PRO A CA 1
ATOM 807 C C . PRO A 1 110 ? 4.903 7.572 -26.985 1.00 38.16 110 PRO A C 1
ATOM 809 O O . PRO A 1 110 ? 4.966 8.802 -26.915 1.00 38.16 110 PRO A O 1
ATOM 812 N N . PRO A 1 111 ? 5.910 6.806 -27.458 1.00 47.16 111 PRO A N 1
ATOM 813 C CA . PRO A 1 111 ? 7.189 7.341 -27.934 1.00 47.16 111 PRO A CA 1
ATOM 814 C C . PRO A 1 111 ? 7.053 8.300 -29.121 1.00 47.16 111 PRO A C 1
ATOM 816 O O . PRO A 1 111 ? 6.107 8.127 -29.925 1.00 47.16 111 PRO A O 1
#

Secondary structure (DSSP, 8-state):
--TTTT---TT--HHHHHHHHHHHHHHHHHHHHHHHHHHHHHHHHHHHHHHHTT--GGGTTTTHHHHHHHHTTS-GGGHHHHHHHHHIIIII-HHHHHHHHTT--TT----

Organism: NCBI:txid216929

Solvent-accessible surface area (backbone atoms only — not comparable to full-atom values): 6326 Å² total; per-residue (Å²): 145,70,91,73,82,74,83,77,66,91,82,62,51,72,69,55,52,51,52,52,51,54,50,52,52,24,51,51,32,29,50,50,33,52,50,23,54,52,48,39,51,50,52,53,50,50,44,51,54,36,50,76,68,67,50,56,80,95,64,54,65,73,64,46,35,36,55,52,14,49,76,67,78,43,62,50,85,49,5,59,58,52,50,49,51,7,43,40,33,67,75,74,32,52,68,60,34,51,34,17,58,71,30,47,71,89,89,68,77,84,136

Mean predicted aligned error: 5.72 Å

Foldseek 3Di:
DPPPLDDDDPPDDPVVVVVSVLVVLLVVLQVLLVLLQVLQVVLVVQQVVCVVVVNPPVCGCVCVLQVSQVVVVHHSVCSVVSNVVSCCCVPPNVVSSVCSNRSHDDDDDDD

Sequence (111 aa):
MFEHTFEIDATVSEAELRDVVARCERLKAIAAAAQARATALWAAKRRAAEDAAGIPARKRGRGLASEIALARLDAPVNGNTHLGMANALVHEMPHTLAALEAGVLTDTGPP